Protein AF-A0A1P8KP91-F1 (afdb_monomer_lite)

pLDDT: mean 89.37, std 10.87, range [53.78, 97.75]

Structure (mmCIF, N/CA/C/O backbone):
data_AF-A0A1P8KP91-F1
#
_entry.id   AF-A0A1P8KP91-F1
#
loop_
_atom_site.group_PDB
_atom_site.id
_atom_site.type_symbol
_atom_site.label_atom_id
_atom_site.label_alt_id
_atom_site.label_comp_id
_atom_site.label_asym_id
_atom_site.label_entity_id
_atom_site.label_seq_id
_atom_site.pdbx_PDB_ins_code
_atom_site.Cartn_x
_atom_site.Cartn_y
_atom_site.Cartn_z
_atom_site.occupancy
_atom_site.B_iso_or_equiv
_atom_site.auth_seq_id
_atom_site.auth_comp_id
_atom_site.auth_asym_id
_atom_site.auth_atom_id
_atom_site.pdbx_PDB_model_num
ATOM 1 N N . MET A 1 1 ? 15.671 17.235 15.222 1.00 53.78 1 MET A N 1
ATOM 2 C CA . MET A 1 1 ? 14.779 17.283 14.044 1.00 53.78 1 MET A CA 1
ATOM 3 C C . MET A 1 1 ? 13.795 16.137 14.193 1.00 53.78 1 MET A C 1
ATOM 5 O O . MET A 1 1 ? 14.216 15.082 14.648 1.00 53.78 1 MET A O 1
ATOM 9 N N . LYS A 1 2 ? 12.496 16.336 13.945 1.00 57.47 2 LYS A N 1
ATOM 10 C CA . LYS A 1 2 ? 11.575 15.192 13.887 1.00 57.47 2 LYS A CA 1
ATOM 11 C C . LYS A 1 2 ? 11.903 14.451 12.593 1.00 57.47 2 LYS A C 1
ATOM 13 O O . LYS A 1 2 ? 11.728 15.038 11.533 1.00 57.47 2 LYS A O 1
ATOM 18 N N . ASN A 1 3 ? 12.426 13.233 12.691 1.00 79.75 3 ASN A N 1
ATOM 19 C CA . ASN A 1 3 ? 12.647 12.386 11.521 1.00 79.75 3 ASN A CA 1
ATOM 20 C C . ASN A 1 3 ? 11.270 12.092 10.918 1.00 79.75 3 ASN A C 1
ATOM 22 O O . ASN A 1 3 ? 10.418 11.527 11.610 1.00 79.75 3 ASN A O 1
ATOM 26 N N . ASN A 1 4 ? 11.017 12.543 9.688 1.00 85.19 4 ASN A N 1
ATOM 27 C CA . ASN A 1 4 ? 9.797 12.167 8.996 1.00 85.19 4 ASN A CA 1
ATOM 28 C C . ASN A 1 4 ? 9.930 10.674 8.658 1.00 85.19 4 ASN A C 1
ATOM 30 O O . ASN A 1 4 ? 10.898 10.294 8.005 1.00 85.19 4 ASN A O 1
ATOM 34 N N . PRO A 1 5 ? 9.011 9.808 9.116 1.00 84.69 5 PRO A N 1
ATOM 35 C CA . PRO A 1 5 ? 9.106 8.370 8.874 1.00 84.69 5 PRO A CA 1
ATOM 36 C C . PRO A 1 5 ? 9.125 8.009 7.384 1.00 84.69 5 PRO A C 1
ATOM 38 O O . PRO A 1 5 ? 9.613 6.938 7.047 1.00 84.69 5 PRO A O 1
ATOM 41 N N . LEU A 1 6 ? 8.639 8.893 6.505 1.00 85.25 6 LEU A N 1
ATOM 42 C CA . LEU A 1 6 ? 8.704 8.701 5.056 1.00 85.25 6 LEU A CA 1
ATOM 43 C C . LEU A 1 6 ? 10.125 8.847 4.491 1.00 85.25 6 LEU A C 1
ATOM 45 O O . LEU A 1 6 ? 10.414 8.251 3.463 1.00 85.25 6 LEU A O 1
ATOM 49 N N . ASP A 1 7 ? 11.026 9.567 5.168 1.00 89.12 7 ASP A N 1
ATOM 50 C CA . ASP A 1 7 ? 12.401 9.787 4.689 1.00 89.12 7 ASP A CA 1
ATOM 51 C C . ASP A 1 7 ? 13.238 8.492 4.697 1.00 89.12 7 ASP A C 1
ATOM 53 O O . ASP A 1 7 ? 14.301 8.431 4.084 1.00 89.12 7 ASP A O 1
ATOM 57 N N . THR A 1 8 ? 12.784 7.461 5.421 1.00 91.06 8 THR A N 1
ATOM 58 C CA . THR A 1 8 ? 13.468 6.164 5.551 1.00 91.06 8 THR A CA 1
ATOM 59 C C . THR A 1 8 ? 12.829 5.037 4.741 1.00 91.06 8 THR A C 1
ATOM 61 O O . THR A 1 8 ? 13.352 3.928 4.764 1.00 91.06 8 THR A O 1
ATOM 64 N N . LEU A 1 9 ? 11.703 5.289 4.068 1.00 91.56 9 LEU A N 1
ATOM 65 C CA . LEU A 1 9 ? 11.027 4.297 3.227 1.00 91.56 9 LEU A CA 1
ATOM 66 C C . LEU A 1 9 ? 11.577 4.431 1.810 1.00 91.56 9 LEU A C 1
ATOM 68 O O . LEU A 1 9 ? 11.500 5.502 1.212 1.00 91.56 9 LEU A O 1
ATOM 72 N N . LEU A 1 10 ? 12.173 3.361 1.293 1.00 90.25 10 LEU A N 1
ATOM 73 C CA . LEU A 1 10 ? 12.913 3.388 0.032 1.00 90.25 10 LEU A CA 1
ATOM 74 C C . LEU A 1 10 ? 12.171 2.676 -1.097 1.00 90.25 10 LEU A C 1
ATOM 76 O O . LEU A 1 10 ? 12.519 2.872 -2.261 1.00 90.25 10 LEU A O 1
ATOM 80 N N . THR A 1 11 ? 11.159 1.868 -0.773 1.00 92.44 11 THR A N 1
ATOM 81 C CA . THR A 1 11 ? 10.375 1.135 -1.773 1.00 92.44 11 THR A CA 1
ATOM 82 C C . THR A 1 11 ? 8.894 1.508 -1.767 1.00 92.44 11 THR A C 1
ATOM 84 O O . THR A 1 11 ? 8.349 2.060 -0.799 1.00 92.44 11 THR A O 1
ATOM 87 N N . LEU A 1 12 ? 8.222 1.188 -2.876 1.00 92.56 12 LEU A N 1
ATOM 88 C CA . LEU A 1 12 ? 6.778 1.341 -3.020 1.00 92.56 12 LEU A CA 1
ATOM 89 C C . LEU A 1 12 ? 6.030 0.482 -1.988 1.00 92.56 12 LEU A C 1
ATOM 91 O O . LEU A 1 12 ? 5.079 0.955 -1.371 1.00 92.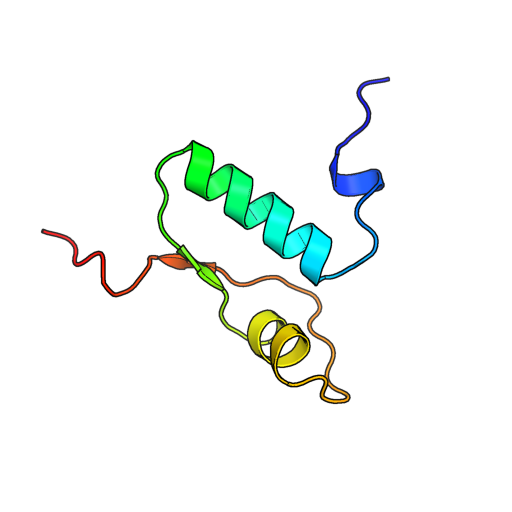56 12 LEU A O 1
ATOM 95 N N . GLU A 1 13 ? 6.492 -0.746 -1.743 1.00 94.00 13 GLU A N 1
ATOM 96 C CA . GLU A 1 13 ? 5.942 -1.673 -0.749 1.00 94.00 13 GLU A CA 1
ATOM 97 C C . GLU A 1 13 ? 6.050 -1.118 0.670 1.00 94.00 13 GLU A C 1
ATOM 99 O O . GLU A 1 13 ? 5.081 -1.166 1.429 1.00 94.00 13 GLU A O 1
ATOM 104 N N . GLU A 1 14 ? 7.217 -0.582 1.036 1.00 95.69 14 GLU A N 1
ATOM 105 C CA . GLU A 1 14 ? 7.445 0.020 2.350 1.00 95.69 14 GLU A CA 1
ATOM 106 C C . GLU A 1 14 ? 6.528 1.228 2.561 1.00 95.69 14 GLU A C 1
ATOM 108 O O . GLU A 1 14 ? 5.881 1.354 3.606 1.00 95.69 14 GLU A O 1
ATOM 113 N N . THR A 1 15 ? 6.403 2.075 1.537 1.00 95.25 15 THR A N 1
ATOM 114 C CA . THR A 1 15 ? 5.530 3.253 1.565 1.00 95.25 15 THR A CA 1
ATOM 115 C C . THR A 1 15 ? 4.053 2.856 1.653 1.00 95.25 15 THR A C 1
ATOM 117 O O . THR A 1 15 ? 3.328 3.365 2.513 1.00 95.25 15 THR A O 1
ATOM 120 N N . ALA A 1 16 ? 3.600 1.900 0.837 1.00 96.00 16 ALA A N 1
ATOM 121 C CA . ALA A 1 16 ? 2.228 1.396 0.860 1.00 96.00 16 ALA A CA 1
ATOM 122 C C . ALA A 1 16 ? 1.887 0.733 2.204 1.00 96.00 16 ALA A C 1
ATOM 124 O O . ALA A 1 16 ? 0.832 1.004 2.779 1.00 96.00 16 ALA A O 1
ATOM 125 N N . SER A 1 17 ? 2.800 -0.075 2.752 1.00 96.44 17 SER A N 1
ATOM 126 C CA . SER A 1 17 ? 2.648 -0.721 4.061 1.00 96.44 17 SER A CA 1
ATOM 127 C C . SER A 1 17 ? 2.537 0.298 5.198 1.00 96.44 17 SER A C 1
ATOM 129 O O . SER A 1 17 ? 1.671 0.176 6.074 1.00 96.44 17 SER A O 1
ATOM 131 N N . TYR A 1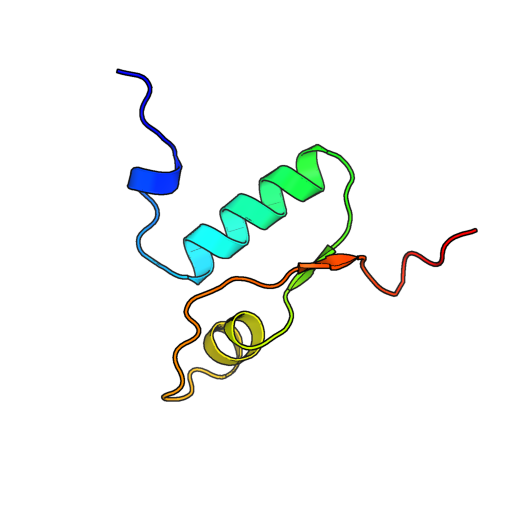 18 ? 3.360 1.352 5.164 1.00 96.88 18 TYR A N 1
ATOM 132 C CA . TYR A 1 18 ? 3.299 2.433 6.143 1.00 96.88 18 TYR A CA 1
ATOM 133 C C . TYR A 1 18 ? 1.945 3.152 6.109 1.00 96.88 18 TYR A C 1
ATOM 135 O O . TYR A 1 18 ? 1.298 3.296 7.151 1.00 96.88 18 TYR A O 1
ATOM 143 N N . VAL A 1 19 ? 1.487 3.565 4.922 1.00 96.31 19 VAL A N 1
ATOM 144 C CA . VAL A 1 19 ? 0.198 4.257 4.756 1.00 96.31 19 VAL A CA 1
ATOM 145 C C . VAL A 1 19 ? -0.962 3.365 5.202 1.00 96.31 19 VAL A C 1
ATOM 147 O O . VAL A 1 19 ? -1.784 3.805 6.008 1.00 96.31 19 VAL A O 1
ATOM 150 N N . TYR A 1 20 ? -0.990 2.099 4.768 1.00 97.44 20 TYR A N 1
ATOM 151 C CA . TYR A 1 20 ? -1.998 1.123 5.193 1.00 97.44 20 TYR A CA 1
ATOM 152 C C . TYR A 1 20 ? -2.048 0.986 6.717 1.00 97.44 20 TYR A C 1
ATOM 154 O O . TYR A 1 20 ? -3.123 1.056 7.312 1.00 97.44 20 TYR A O 1
ATOM 162 N N . THR A 1 21 ? -0.889 0.857 7.370 1.00 97.44 21 THR A N 1
ATOM 163 C CA . THR A 1 21 ? -0.809 0.736 8.832 1.00 97.44 21 THR A CA 1
ATOM 164 C C . THR A 1 21 ? -1.406 1.965 9.519 1.00 97.44 21 THR A C 1
ATOM 166 O O . THR A 1 21 ? -2.195 1.824 10.449 1.00 97.44 21 THR A O 1
ATOM 169 N N . LYS A 1 22 ? -1.124 3.179 9.024 1.00 96.94 22 LYS A N 1
ATOM 170 C CA . LYS A 1 22 ? -1.701 4.417 9.580 1.00 96.94 22 LYS A CA 1
ATOM 171 C C . LYS A 1 22 ? -3.205 4.552 9.369 1.00 96.94 22 LYS A C 1
ATOM 173 O O . LYS A 1 22 ? -3.872 5.134 10.226 1.00 96.94 22 LYS A O 1
ATOM 178 N N . LEU A 1 23 ? -3.740 4.029 8.268 1.00 97.06 23 LEU A N 1
ATOM 179 C CA . LEU A 1 23 ? -5.185 3.962 8.033 1.00 97.06 23 LEU A CA 1
ATOM 180 C C . LEU A 1 23 ? -5.842 2.930 8.960 1.00 97.06 23 LEU A C 1
ATOM 182 O O . LEU A 1 23 ? -6.832 3.239 9.628 1.00 97.06 23 LEU A O 1
ATOM 186 N N . LYS A 1 24 ? -5.231 1.752 9.100 1.00 96.75 24 LYS A N 1
ATOM 187 C CA . LYS A 1 24 ? -5.696 0.681 9.986 1.00 96.75 24 LYS A CA 1
ATOM 188 C C . LYS A 1 24 ? -5.690 1.081 11.462 1.00 96.75 24 LYS A C 1
ATOM 190 O O . LYS A 1 24 ? -6.678 0.832 12.146 1.00 96.75 24 LYS A O 1
ATOM 195 N N . ASP A 1 25 ? -4.651 1.775 11.935 1.00 97.75 25 ASP A N 1
ATOM 196 C CA . ASP A 1 25 ? -4.568 2.334 13.299 1.00 97.75 25 ASP A CA 1
ATOM 197 C C . ASP A 1 25 ? -5.738 3.293 13.613 1.00 97.75 25 ASP A C 1
ATOM 199 O O . ASP A 1 25 ? -6.067 3.540 14.774 1.00 97.75 25 ASP A O 1
ATOM 203 N N . LYS A 1 26 ? -6.376 3.848 12.575 1.00 97.12 26 LYS A N 1
ATOM 204 C CA . LYS A 1 26 ? -7.546 4.733 12.660 1.00 97.12 26 LYS A CA 1
ATOM 205 C C . LYS A 1 26 ? -8.871 4.013 12.389 1.00 97.12 26 LYS A C 1
ATOM 207 O O . LYS A 1 26 ? -9.895 4.681 12.278 1.00 97.12 26 LYS A O 1
ATOM 212 N N . ASN A 1 27 ? -8.867 2.682 12.302 1.00 95.75 27 ASN A N 1
ATOM 213 C CA . ASN A 1 27 ? -10.012 1.850 11.916 1.00 95.75 27 ASN A CA 1
ATOM 214 C C . ASN A 1 27 ? -10.586 2.192 10.528 1.00 95.75 27 ASN A C 1
ATOM 216 O O . ASN A 1 27 ? -11.784 2.039 10.297 1.00 95.75 27 ASN A O 1
ATOM 220 N N . ILE A 1 28 ? -9.745 2.664 9.604 1.00 95.12 28 ILE A N 1
ATOM 221 C CA . ILE A 1 28 ? -10.121 2.887 8.207 1.00 95.12 28 ILE A CA 1
ATOM 222 C C . ILE A 1 28 ? -9.683 1.651 7.423 1.00 95.12 28 ILE A C 1
ATOM 224 O O . ILE A 1 28 ? -8.497 1.477 7.141 1.00 95.12 28 ILE A O 1
ATOM 228 N N . ASP A 1 29 ? -10.636 0.770 7.122 1.00 95.38 29 ASP A N 1
ATOM 229 C CA . ASP A 1 29 ? -10.364 -0.466 6.392 1.00 95.38 29 ASP A CA 1
ATOM 230 C C . ASP A 1 29 ? -10.328 -0.215 4.883 1.00 95.38 29 ASP A C 1
ATOM 232 O O . ASP A 1 29 ? -11.287 0.277 4.281 1.00 95.38 29 ASP A O 1
ATOM 236 N N . VAL A 1 30 ? -9.194 -0.543 4.277 1.00 96.38 30 VAL A N 1
ATOM 237 C CA . VAL A 1 30 ? -8.892 -0.255 2.877 1.00 96.38 30 VAL A CA 1
ATOM 238 C C . VAL A 1 30 ? -8.184 -1.429 2.225 1.00 96.38 30 VAL A C 1
ATOM 240 O O . VAL A 1 30 ? -7.557 -2.252 2.893 1.00 96.38 30 VAL A O 1
ATOM 243 N N . VAL A 1 31 ? -8.230 -1.464 0.900 1.00 96.62 31 VAL A N 1
ATOM 244 C CA . VAL A 1 31 ? -7.454 -2.390 0.077 1.00 96.62 31 VAL A CA 1
ATOM 245 C C . VAL A 1 31 ? -6.596 -1.607 -0.911 1.00 96.62 31 VAL A C 1
ATOM 247 O O . VAL A 1 31 ? -7.017 -0.570 -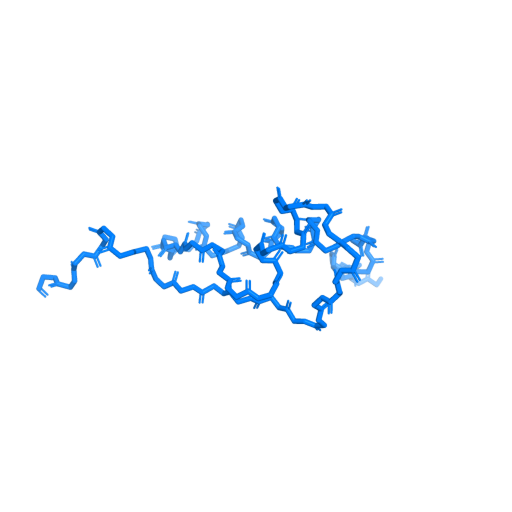1.428 1.00 96.62 31 VAL A O 1
ATOM 250 N N . LEU A 1 32 ? -5.375 -2.095 -1.145 1.00 97.12 32 LEU A N 1
ATOM 251 C CA . LEU A 1 32 ? -4.477 -1.545 -2.158 1.00 97.12 32 LEU A CA 1
ATOM 252 C C . LEU A 1 32 ? -5.030 -1.862 -3.554 1.00 97.12 32 LEU A C 1
ATOM 254 O O . LEU A 1 32 ? -5.463 -2.985 -3.820 1.00 97.12 32 LEU A O 1
ATOM 258 N N . SER A 1 33 ? -5.003 -0.880 -4.446 1.00 95.62 33 SER A N 1
ATOM 259 C CA . SER A 1 33 ? -5.582 -0.968 -5.788 1.00 95.62 33 SER A CA 1
ATOM 260 C C . SER A 1 33 ? -4.718 -0.227 -6.818 1.00 95.62 33 SER A C 1
ATOM 262 O O . SER A 1 33 ? -3.585 0.149 -6.520 1.00 95.62 33 SER A O 1
ATOM 264 N N . GLY A 1 34 ? -5.223 -0.072 -8.043 1.00 94.56 34 GLY A N 1
ATOM 265 C CA . GLY A 1 34 ? -4.558 0.715 -9.082 1.00 94.56 34 GLY A CA 1
ATOM 266 C C . GLY A 1 34 ? -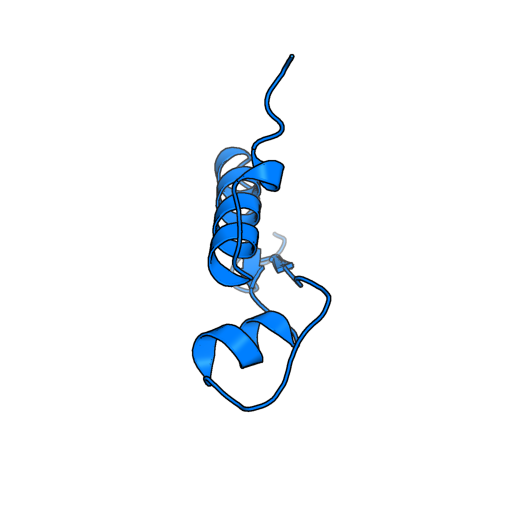3.215 0.146 -9.552 1.00 94.56 34 GLY A C 1
ATOM 267 O O . GLY A 1 34 ? -2.969 -1.064 -9.492 1.00 94.56 34 GLY A O 1
ATOM 268 N N . GLY A 1 35 ? -2.358 1.036 -10.059 1.00 94.75 35 GLY A N 1
ATOM 269 C CA . GLY A 1 35 ? -1.061 0.682 -10.646 1.00 94.75 35 GLY A CA 1
ATOM 270 C C . GLY A 1 35 ? -0.070 0.128 -9.623 1.00 94.75 35 GLY A C 1
ATOM 271 O O . GLY A 1 35 ? 0.617 -0.852 -9.904 1.00 94.75 35 GLY A O 1
ATOM 272 N N . SER A 1 36 ? -0.061 0.682 -8.409 1.00 94.62 36 SER A N 1
ATOM 273 C CA . SER A 1 36 ? 0.826 0.239 -7.324 1.00 94.62 36 SER A CA 1
ATOM 274 C C . SER A 1 36 ? 0.534 -1.188 -6.864 1.00 94.62 36 SER A C 1
ATOM 276 O O . SER A 1 36 ? 1.458 -1.964 -6.631 1.00 94.62 36 SER A O 1
ATOM 278 N N . CYS A 1 37 ? -0.744 -1.576 -6.795 1.00 95.19 37 CYS A N 1
ATOM 279 C CA . CYS A 1 37 ? -1.134 -2.964 -6.546 1.00 95.19 37 CYS A CA 1
ATOM 280 C C . CYS A 1 37 ? -0.576 -3.898 -7.628 1.00 95.19 37 CYS A C 1
ATOM 282 O O . CYS A 1 37 ? 0.020 -4.932 -7.324 1.00 95.19 37 CYS A O 1
ATOM 284 N N . MET A 1 38 ? -0.721 -3.512 -8.898 1.00 94.38 38 MET A N 1
ATOM 285 C CA . MET A 1 38 ? -0.208 -4.299 -10.015 1.00 94.38 38 MET A CA 1
ATOM 286 C C . MET A 1 38 ? 1.314 -4.438 -9.960 1.00 94.38 38 MET A C 1
ATOM 288 O O . MET A 1 38 ? 1.810 -5.557 -10.072 1.00 94.38 38 MET A O 1
ATOM 292 N N . GLU A 1 39 ? 2.058 -3.353 -9.760 1.00 94.06 39 GLU A N 1
ATOM 29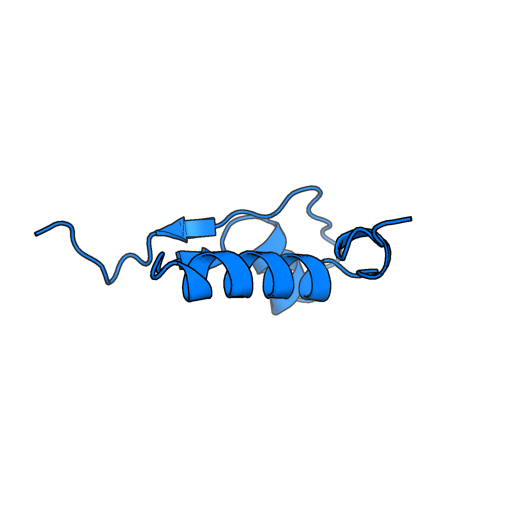3 C CA . GLU A 1 39 ? 3.525 -3.380 -9.681 1.00 94.06 39 GLU A CA 1
ATOM 294 C C . GLU A 1 39 ? 4.017 -4.316 -8.568 1.00 94.06 39 GLU A C 1
ATOM 296 O O . GLU A 1 39 ? 4.758 -5.263 -8.849 1.00 94.06 39 GLU A O 1
ATOM 301 N N . ILE A 1 40 ? 3.510 -4.131 -7.342 1.00 93.56 40 ILE A N 1
ATOM 302 C CA . ILE A 1 40 ? 3.906 -4.917 -6.163 1.00 93.56 40 ILE A CA 1
ATOM 303 C C . ILE A 1 40 ? 3.638 -6.412 -6.375 1.00 93.56 40 ILE A C 1
ATOM 305 O O . ILE A 1 40 ? 4.496 -7.255 -6.099 1.00 93.56 40 ILE A O 1
ATOM 309 N N . TYR A 1 41 ? 2.445 -6.770 -6.858 1.00 93.25 41 TYR A N 1
ATOM 310 C CA . TYR A 1 41 ? 2.024 -8.173 -6.887 1.00 93.25 41 TYR A CA 1
ATOM 311 C C . TYR A 1 41 ? 2.373 -8.915 -8.177 1.00 93.25 41 TYR A C 1
ATOM 313 O O . TYR A 1 41 ? 2.421 -10.146 -8.163 1.00 93.25 41 TYR A O 1
ATOM 321 N N . THR A 1 42 ? 2.638 -8.218 -9.284 1.00 91.44 42 THR A N 1
ATOM 322 C CA . THR A 1 42 ? 2.953 -8.877 -10.566 1.00 91.44 42 THR A CA 1
ATOM 323 C C . THR A 1 42 ? 4.433 -8.870 -10.920 1.00 91.44 42 THR A C 1
ATOM 325 O O . THR A 1 42 ? 4.825 -9.639 -11.797 1.00 91.44 42 THR A O 1
ATOM 328 N N . LYS A 1 43 ? 5.262 -8.042 -10.262 1.00 80.56 43 LYS A N 1
ATOM 329 C CA . LYS A 1 43 ? 6.680 -7.837 -10.626 1.00 80.56 43 LYS A CA 1
ATOM 330 C C . LYS A 1 43 ? 6.865 -7.535 -12.121 1.00 80.56 43 LYS A C 1
ATOM 332 O O . LYS A 1 43 ? 7.840 -7.968 -12.737 1.00 80.56 43 LYS A O 1
ATOM 337 N N . SER A 1 44 ? 5.881 -6.873 -12.727 1.00 77.12 44 SER A N 1
ATOM 338 C CA . SER A 1 44 ? 5.928 -6.482 -14.133 1.00 77.12 44 SER A CA 1
ATOM 339 C C . SER A 1 44 ? 6.903 -5.318 -14.335 1.00 77.12 44 SER A C 1
ATOM 341 O O . SER A 1 44 ? 7.256 -4.620 -13.392 1.00 77.12 44 SER A O 1
ATOM 343 N N . ASN A 1 45 ? 7.324 -5.073 -15.580 1.00 80.62 45 ASN A N 1
ATOM 344 C CA . ASN A 1 45 ? 8.158 -3.913 -15.941 1.00 80.62 45 ASN A CA 1
ATOM 345 C C . ASN A 1 45 ? 7.345 -2.602 -16.007 1.00 80.62 45 ASN A C 1
ATOM 347 O O . ASN A 1 45 ? 7.602 -1.744 -16.851 1.00 80.62 45 ASN A O 1
ATOM 351 N N . PHE A 1 46 ? 6.312 -2.487 -15.179 1.00 84.12 46 PHE A N 1
ATOM 352 C CA . PHE A 1 46 ? 5.462 -1.315 -15.051 1.00 84.12 46 PHE A CA 1
ATOM 353 C C . PHE A 1 46 ? 5.812 -0.605 -13.746 1.00 84.12 46 PHE A C 1
ATOM 355 O O . PHE A 1 46 ? 5.995 -1.271 -12.733 1.00 84.12 46 PHE A O 1
ATOM 362 N N . SER A 1 47 ? 5.862 0.726 -13.777 1.00 88.06 47 SER A N 1
ATOM 363 C CA . SER A 1 47 ? 6.075 1.544 -12.583 1.00 88.06 47 SER A CA 1
ATOM 364 C C . SER A 1 47 ? 4.890 2.472 -12.349 1.00 88.06 47 SER A C 1
ATOM 366 O O . SER A 1 47 ? 4.522 3.252 -13.230 1.00 88.06 47 SER A O 1
ATOM 368 N N . SER A 1 48 ? 4.316 2.396 -11.153 1.00 92.31 48 SER A N 1
ATOM 369 C CA . SER A 1 48 ? 3.351 3.340 -10.603 1.00 92.31 48 SER A CA 1
ATOM 370 C C . SER A 1 48 ? 4.096 4.476 -9.912 1.00 92.31 48 SER A C 1
ATOM 372 O O . SER A 1 48 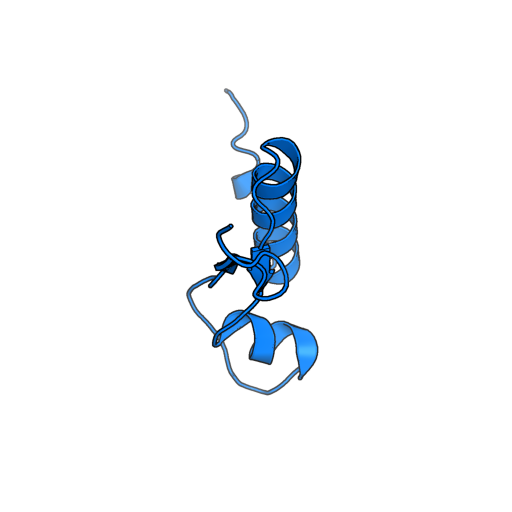? 5.140 4.279 -9.296 1.00 92.31 48 SER A O 1
ATOM 374 N N . LEU A 1 49 ? 3.548 5.684 -9.999 1.00 92.56 49 LEU A N 1
ATOM 375 C CA . LEU A 1 49 ? 4.128 6.880 -9.371 1.00 92.56 49 LEU A CA 1
ATOM 376 C C . LEU A 1 49 ? 3.314 7.360 -8.160 1.00 92.56 49 LEU A C 1
ATOM 378 O O . LEU A 1 49 ? 3.644 8.366 -7.535 1.00 92.56 49 LEU A O 1
ATOM 382 N N . ASP A 1 50 ? 2.250 6.634 -7.843 1.00 94.38 50 ASP A N 1
ATOM 383 C CA . ASP A 1 50 ? 1.256 6.892 -6.814 1.00 94.38 50 ASP A CA 1
ATOM 384 C C . ASP A 1 50 ? 0.836 5.587 -6.117 1.00 94.38 50 ASP A C 1
ATOM 386 O O . ASP A 1 50 ? 1.206 4.483 -6.522 1.00 94.38 50 ASP A O 1
ATOM 390 N N . ILE A 1 51 ? 0.090 5.729 -5.018 1.00 96.19 51 ILE A N 1
ATOM 391 C CA . ILE A 1 51 ? -0.457 4.622 -4.231 1.00 96.19 51 ILE A CA 1
ATOM 392 C C . ILE A 1 51 ? -1.958 4.842 -4.082 1.00 96.19 51 ILE A C 1
ATOM 394 O O . ILE A 1 51 ? -2.382 5.842 -3.499 1.00 96.19 51 ILE A O 1
ATOM 398 N N . ASP A 1 52 ? -2.748 3.871 -4.538 1.00 96.00 52 ASP A N 1
ATOM 399 C CA . ASP A 1 52 ? -4.206 3.935 -4.503 1.00 96.00 52 ASP A CA 1
ATOM 400 C C . ASP A 1 52 ? -4.766 2.999 -3.433 1.00 96.00 52 ASP A C 1
ATOM 402 O O . ASP A 1 52 ? -4.649 1.773 -3.526 1.00 96.00 52 ASP A O 1
ATOM 406 N N . PHE A 1 53 ? -5.460 3.565 -2.450 1.00 97.12 53 PHE A N 1
ATOM 407 C CA . PHE A 1 53 ? -6.286 2.809 -1.513 1.00 97.12 53 PHE A CA 1
ATOM 408 C C . PHE A 1 53 ? -7.762 3.102 -1.763 1.00 97.12 53 PHE A C 1
ATOM 410 O O . PHE A 1 53 ? -8.167 4.262 -1.827 1.00 97.12 53 PHE A O 1
ATOM 417 N N . ILE A 1 54 ? -8.577 2.051 -1.829 1.00 95.62 54 ILE A N 1
ATOM 418 C CA . ILE A 1 54 ? -10.040 2.164 -1.809 1.00 95.62 54 ILE A CA 1
ATOM 419 C C . ILE A 1 54 ? -10.581 1.587 -0.498 1.00 95.62 54 ILE A C 1
ATOM 421 O O . ILE A 1 54 ? -9.952 0.679 0.056 1.00 95.62 54 ILE A O 1
ATOM 425 N N . PRO A 1 55 ? -11.735 2.059 0.010 1.00 93.94 55 PRO A N 1
ATOM 426 C CA . PRO A 1 55 ? -12.423 1.392 1.109 1.00 93.94 55 PRO A CA 1
ATOM 427 C C . PRO A 1 55 ? -12.599 -0.089 0.797 1.00 93.94 55 PRO A C 1
ATOM 429 O O . PRO A 1 55 ? -12.910 -0.448 -0.342 1.00 93.94 55 PRO A O 1
ATOM 432 N N . ASN A 1 56 ? -12.392 -0.947 1.793 1.00 91.56 56 ASN A N 1
ATOM 433 C CA . ASN A 1 56 ? -12.573 -2.375 1.595 1.00 91.56 56 ASN A CA 1
ATOM 434 C C . ASN A 1 56 ? -14.020 -2.639 1.129 1.00 91.56 56 ASN A C 1
ATOM 436 O O . ASN A 1 56 ? -14.947 -2.333 1.877 1.00 91.56 56 ASN A O 1
ATOM 440 N N . PRO A 1 57 ? -14.248 -3.222 -0.065 1.00 83.06 57 PRO A N 1
ATOM 441 C CA . PRO A 1 57 ? -15.600 -3.422 -0.591 1.00 83.06 57 PRO A CA 1
ATOM 442 C C . PRO A 1 57 ? -16.477 -4.337 0.274 1.00 83.06 57 PRO A C 1
ATOM 444 O O . PRO A 1 57 ? -17.700 -4.302 0.161 1.00 83.06 57 PRO A O 1
ATOM 447 N N . SER A 1 58 ? -15.866 -5.156 1.140 1.00 84.12 58 SER A N 1
ATOM 448 C CA . SER A 1 58 ? -16.592 -5.954 2.137 1.00 84.12 58 SER A CA 1
ATOM 449 C C . SER A 1 58 ? -17.207 -5.102 3.254 1.00 84.12 58 SER A C 1
ATOM 451 O O . SER A 1 58 ? -18.176 -5.520 3.890 1.00 84.12 58 SER A O 1
ATOM 453 N N . VAL A 1 59 ? -16.701 -3.884 3.456 1.00 73.00 59 VAL A N 1
ATOM 454 C CA . VAL A 1 59 ? -17.318 -2.856 4.291 1.00 73.00 59 VAL A CA 1
ATOM 455 C C . VAL A 1 59 ? -18.422 -2.203 3.465 1.00 73.00 59 VAL A C 1
ATOM 457 O O . VAL A 1 59 ? -18.274 -1.129 2.889 1.00 73.00 59 VAL A O 1
ATOM 460 N N . THR A 1 60 ? -19.563 -2.880 3.375 1.00 62.53 60 THR A N 1
ATOM 461 C CA . THR A 1 60 ? -20.785 -2.260 2.866 1.00 62.53 60 THR A CA 1
ATOM 462 C C . THR A 1 60 ? -21.167 -1.121 3.806 1.00 62.53 60 THR A C 1
ATOM 464 O O . THR A 1 60 ? -21.266 -1.347 5.018 1.00 62.53 60 THR A O 1
ATOM 467 N N . SER A 1 61 ? -21.415 0.080 3.271 1.00 60.16 61 SER A N 1
ATOM 468 C CA . SER A 1 61 ? -22.127 1.109 4.032 1.00 60.16 61 SER A CA 1
ATOM 469 C C . SER A 1 61 ? -23.445 0.490 4.491 1.00 60.16 61 SER A C 1
ATOM 471 O O . SER A 1 61 ? -24.255 0.089 3.654 1.00 60.16 61 SER A O 1
ATOM 473 N N . LYS A 1 62 ? -23.608 0.324 5.804 1.00 55.84 62 LYS A N 1
ATOM 474 C CA . LYS A 1 62 ? -24.933 0.095 6.379 1.00 55.84 62 LYS A CA 1
ATOM 475 C C . LYS A 1 62 ? -25.790 1.338 6.191 1.00 55.84 62 LYS A C 1
ATOM 477 O O . LYS A 1 62 ? -25.201 2.444 6.141 1.00 55.84 62 LYS A O 1
#

Sequence (62 aa):
MKNNPLDTLLTLEETASYVYTKLKDKNIDVVLSGGSCMEIYTKSNFSSLDIDFIPNPSVTSK

Foldseek 3Di:
DPPDPVVPQDDLVSVQVVVCVVCVVVVQAWDWDDPSVCCVPVVDPDDDPDTDIDGDPVPDDD

Radius of gyration: 13.32 Å; chains: 1; bounding box: 40×26×30 Å

Secondary structure (DSSP, 8-state):
----GGGG--SHHHHHHHHHHHHHTTT--EEEEHHHHHHHHH--S---SS-EEEE-TTS---

Organism: NCBI:txid1850254